Protein AF-L0P844-F1 (afdb_monomer_lite)

Secondary structure (DSSP, 8-state):
-HHHHHHHHHHHHHHHHHHHHHHS---TTHHHHH--SHHHHHHHHHHHHHHHHHHHHHHHTT------SGGGEEEPTTT--EEE---SS-TTGGGGSSS----SS---HHHHHHT-TTTTTTHHHHHHHHHHHHHHHHHT-

pLDDT: mean 80.7, std 10.68, range [47.16, 94.5]

InterPro domains:
  IPR000403 Phosphatidylinositol 3-/4-kinase, catalytic domain [PF00454] (27-123)
  IPR000403 Phosphatidylinositol 3-/4-kinase, catalytic domain [PS50290] (1-141)
  IPR011009 Protein kinase-like domain superfamily [SSF56112] (25-122)
  IPR036940 Phosphatidylinositol 3-/4-kinase, catalytic domain superfamily [G3DSA:1.10.1070.11] (11-136)
  IPR038980 Serine/threonine-protein kinase ATM, plant [PTHR37079] (15-123)

Radius of gyration: 17.75 Å; chains: 1; bounding box: 37×50×49 Å

Sequence (141 aa):
MKSIIQIIRVLLSLRIYEKVILHFKTVRHFFTDYYLNSKDWFQKQLNYTSTVVISMFGYVLGLGFGDRHGYNMLIDKTDKEIVHIDLGVTFNLGKFLLISETVSFRLIRDIVDGMGITQTEGCLVLILVFKAENIKKRSIK

Structure (mmCIF, N/CA/C/O backbone):
data_AF-L0P844-F1
#
_entry.id   AF-L0P844-F1
#
loop_
_atom_site.group_PDB
_atom_site.id
_atom_site.type_symbol
_atom_site.label_atom_id
_atom_site.label_alt_id
_atom_site.label_comp_id
_atom_site.label_asym_id
_atom_site.label_entity_id
_atom_site.label_seq_id
_atom_site.pdbx_PDB_ins_code
_atom_site.Cartn_x
_atom_site.Cartn_y
_atom_site.Cartn_z
_atom_site.occupancy
_atom_site.B_iso_or_equiv
_atom_site.auth_seq_id
_atom_site.auth_comp_id
_atom_site.auth_asym_id
_atom_site.auth_atom_id
_atom_site.pdbx_PDB_model_num
ATOM 1 N N . MET A 1 1 ? -20.382 -8.089 31.432 1.00 60.16 1 MET A N 1
ATOM 2 C CA . MET A 1 1 ? -20.671 -9.175 30.461 1.00 60.16 1 MET A CA 1
ATOM 3 C C . MET A 1 1 ? -20.501 -8.753 29.001 1.00 60.16 1 MET A C 1
ATOM 5 O O . MET A 1 1 ? -19.710 -9.392 28.322 1.00 60.16 1 MET A O 1
ATOM 9 N N . LYS A 1 2 ? -21.159 -7.686 28.508 1.00 63.28 2 LYS A N 1
ATOM 10 C CA . LYS A 1 2 ? -21.022 -7.233 27.101 1.00 63.28 2 LYS A CA 1
ATOM 11 C C . LYS A 1 2 ? -19.570 -6.943 26.672 1.00 63.28 2 LYS A C 1
ATOM 13 O O . LYS A 1 2 ? -19.167 -7.360 25.593 1.00 63.28 2 LYS A O 1
ATOM 18 N N . SER A 1 3 ? -18.769 -6.325 27.544 1.00 75.75 3 SER A N 1
ATOM 19 C CA . SER A 1 3 ? -17.342 -6.052 27.298 1.00 75.75 3 SER A CA 1
ATOM 20 C C . SER A 1 3 ? -16.500 -7.322 27.129 1.00 75.75 3 SER A C 1
ATOM 22 O O . SER A 1 3 ? -15.710 -7.414 26.198 1.00 75.75 3 SER A O 1
ATOM 24 N N . ILE A 1 4 ? -16.710 -8.333 27.977 1.00 84.12 4 ILE A N 1
ATOM 25 C CA . ILE A 1 4 ? -15.980 -9.612 27.930 1.00 84.12 4 ILE A CA 1
ATOM 26 C C . ILE A 1 4 ? -16.279 -10.364 26.628 1.00 84.12 4 ILE A C 1
ATOM 28 O O . ILE A 1 4 ? -15.361 -10.838 25.967 1.00 84.12 4 ILE A O 1
ATOM 32 N N . ILE A 1 5 ? -17.549 -10.422 26.217 1.00 84.12 5 ILE A N 1
ATOM 33 C CA . ILE A 1 5 ? -17.950 -11.066 24.957 1.00 84.12 5 ILE A CA 1
ATOM 34 C C . ILE A 1 5 ? -17.302 -10.357 23.759 1.00 84.12 5 ILE A C 1
ATOM 36 O O . ILE A 1 5 ? -16.830 -11.015 22.835 1.00 84.12 5 ILE A O 1
ATOM 40 N N . GLN A 1 6 ? -17.238 -9.024 23.777 1.00 82.44 6 GLN A N 1
ATOM 41 C CA . GLN A 1 6 ? -16.601 -8.256 22.709 1.00 82.44 6 GLN A CA 1
ATOM 42 C C . GLN A 1 6 ? -15.086 -8.493 22.646 1.00 82.44 6 GLN A C 1
ATOM 44 O O . GLN A 1 6 ? -14.559 -8.702 21.556 1.00 82.44 6 GLN A O 1
ATOM 49 N N . ILE A 1 7 ? -14.408 -8.559 23.796 1.00 85.31 7 ILE A N 1
ATOM 50 C CA . ILE A 1 7 ? -12.980 -8.907 23.873 1.00 85.31 7 ILE A CA 1
ATOM 51 C C . ILE A 1 7 ? -12.737 -10.310 23.305 1.00 85.31 7 ILE A C 1
ATOM 53 O O . ILE A 1 7 ? -11.872 -10.484 22.450 1.00 85.31 7 ILE A O 1
ATOM 57 N N . ILE A 1 8 ? -13.537 -11.299 23.713 1.00 90.12 8 ILE A N 1
ATOM 58 C CA . ILE A 1 8 ? -13.420 -12.678 23.217 1.00 90.12 8 ILE A CA 1
ATOM 59 C C . ILE A 1 8 ? -13.605 -12.732 21.695 1.00 90.12 8 ILE A C 1
ATOM 61 O O . ILE A 1 8 ? -12.840 -13.414 21.015 1.00 90.12 8 ILE A O 1
ATOM 65 N N . ARG A 1 9 ? -14.571 -11.987 21.137 1.00 89.31 9 ARG A N 1
ATOM 66 C CA . ARG A 1 9 ? -14.782 -11.918 19.680 1.00 89.31 9 ARG A CA 1
ATOM 67 C C . ARG A 1 9 ? -13.571 -11.339 18.954 1.00 89.31 9 ARG A C 1
ATOM 69 O O . ARG A 1 9 ? -13.162 -11.909 17.952 1.00 89.31 9 ARG A O 1
ATOM 76 N N . VAL A 1 10 ? -12.981 -10.255 19.459 1.00 86.81 10 VAL A N 1
ATOM 77 C CA . VAL A 1 10 ? -11.785 -9.648 18.849 1.00 86.81 10 VAL A CA 1
ATOM 78 C C . VAL A 1 10 ? -10.602 -10.614 18.889 1.00 86.81 10 VAL A C 1
ATOM 80 O O . VAL A 1 10 ? -9.963 -10.831 17.863 1.00 86.81 10 VAL A O 1
ATOM 83 N N . LEU A 1 11 ? -10.345 -11.247 20.036 1.00 92.06 11 LEU A N 1
ATOM 84 C CA . LEU A 1 11 ? -9.253 -12.213 20.182 1.00 92.06 11 LEU A CA 1
ATOM 85 C C . LEU A 1 11 ? -9.435 -13.434 19.272 1.00 92.06 11 LEU A C 1
ATOM 87 O O . LEU A 1 11 ? -8.477 -13.890 18.648 1.00 92.06 11 LEU A O 1
ATOM 91 N N . LEU A 1 12 ? -10.664 -13.947 19.154 1.00 94.50 12 LEU A N 1
ATOM 92 C CA . LEU A 1 12 ? -10.966 -15.052 18.249 1.00 94.50 12 LEU A CA 1
ATOM 93 C C . LEU A 1 12 ? -10.754 -14.643 16.786 1.00 94.50 12 LEU A C 1
ATOM 95 O O . LEU A 1 12 ? -10.116 -15.384 16.042 1.00 94.50 12 LEU A O 1
ATOM 99 N N . SER A 1 13 ? -11.232 -13.460 16.390 1.00 90.44 13 SER A N 1
ATOM 100 C CA . SER A 1 13 ? -11.033 -12.926 15.040 1.00 90.44 13 SER A CA 1
ATOM 101 C C . SER A 1 13 ? -9.554 -12.752 14.700 1.00 90.44 13 SER A C 1
ATOM 103 O O . SER A 1 13 ? -9.146 -13.139 13.610 1.00 90.44 13 SER A O 1
ATOM 105 N N . LEU A 1 14 ? -8.739 -12.239 15.629 1.00 90.31 14 LEU A N 1
ATOM 106 C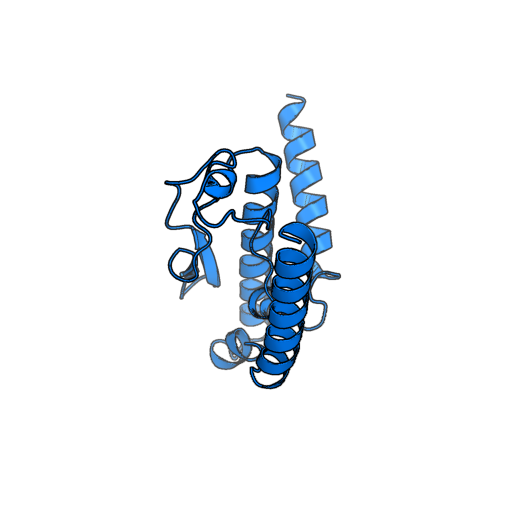 CA . LEU A 1 14 ? -7.289 -12.113 15.442 1.00 90.31 14 LEU A CA 1
ATOM 107 C C . LEU A 1 14 ? -6.629 -13.481 15.254 1.00 90.31 14 LEU A C 1
ATOM 109 O O . LEU A 1 14 ? -5.865 -13.672 14.315 1.00 90.31 14 LEU A O 1
ATOM 113 N N . ARG A 1 15 ? -6.991 -14.467 16.079 1.00 94.31 15 ARG A N 1
ATOM 114 C CA . ARG A 1 15 ? -6.441 -15.824 15.974 1.00 94.31 15 ARG A CA 1
ATOM 115 C C . ARG A 1 15 ? -6.841 -16.523 14.674 1.00 94.31 15 ARG A C 1
ATOM 117 O O . ARG A 1 15 ? -6.050 -17.273 14.105 1.00 94.31 15 ARG A O 1
ATOM 124 N N . ILE A 1 16 ? -8.075 -16.318 14.213 1.00 94.12 16 ILE A N 1
ATOM 125 C CA . ILE A 1 16 ? -8.531 -16.819 12.910 1.00 94.12 16 ILE A CA 1
ATOM 126 C C . ILE A 1 16 ? -7.748 -16.128 11.800 1.00 94.12 16 ILE A C 1
ATOM 128 O O . ILE A 1 16 ? -7.242 -16.814 10.917 1.00 94.12 16 ILE A O 1
ATOM 132 N N . TYR A 1 17 ? -7.611 -14.803 11.873 1.00 91.12 17 TYR A N 1
ATOM 133 C CA . TYR A 1 17 ? -6.836 -14.031 10.913 1.00 91.12 17 TYR A CA 1
ATOM 134 C C . TYR A 1 17 ? -5.417 -14.589 10.811 1.00 91.12 17 TYR A C 1
ATOM 136 O O . TYR A 1 17 ? -5.072 -15.082 9.746 1.00 91.12 17 TYR A O 1
ATOM 144 N N . GLU A 1 18 ? -4.657 -14.652 11.908 1.00 91.56 18 GLU A N 1
ATOM 145 C CA . GLU A 1 18 ? -3.293 -15.207 11.954 1.00 91.56 18 GLU A CA 1
ATOM 146 C C . GLU A 1 18 ? -3.181 -16.593 11.303 1.00 91.56 18 GLU A C 1
ATOM 148 O O . GLU A 1 18 ? -2.282 -16.835 10.498 1.00 91.56 18 GLU A O 1
ATOM 153 N N . LYS A 1 19 ? -4.129 -17.496 11.581 1.00 93.56 19 LYS A N 1
ATOM 154 C CA . LYS A 1 19 ? -4.162 -18.817 10.939 1.00 93.56 19 LYS A CA 1
ATOM 155 C C . LYS A 1 19 ? -4.381 -18.723 9.435 1.00 93.56 19 LYS A C 1
ATOM 157 O O . LYS A 1 19 ? -3.713 -19.422 8.681 1.00 93.56 19 LYS A O 1
ATOM 162 N N . VAL A 1 20 ? -5.318 -17.890 8.993 1.00 91.56 20 VAL A N 1
ATOM 163 C CA . VAL A 1 20 ? -5.630 -17.700 7.574 1.00 91.56 20 VAL A CA 1
ATOM 164 C C . VAL A 1 20 ? -4.421 -17.125 6.847 1.00 91.56 20 VAL A C 1
ATOM 166 O O . VAL A 1 20 ? -3.984 -17.693 5.851 1.00 91.56 20 VAL A O 1
ATOM 169 N N . ILE A 1 21 ? -3.817 -16.056 7.365 1.00 89.44 21 ILE A N 1
ATOM 170 C CA . ILE A 1 21 ? -2.716 -15.381 6.679 1.00 89.44 21 ILE A CA 1
ATOM 171 C C . ILE A 1 21 ? -1.458 -16.252 6.516 1.00 89.44 21 ILE A C 1
ATOM 173 O O . ILE A 1 21 ? -0.690 -16.003 5.587 1.00 89.44 21 ILE A O 1
ATOM 177 N N . LEU A 1 22 ? -1.277 -17.304 7.321 1.00 87.19 22 LEU A N 1
ATOM 178 C CA . LEU A 1 22 ? -0.219 -18.307 7.114 1.00 87.19 22 LEU A CA 1
ATOM 179 C C . LEU A 1 22 ? -0.440 -19.193 5.875 1.00 87.19 22 LEU A C 1
ATOM 181 O O . LEU A 1 22 ? 0.528 -19.675 5.294 1.00 87.19 22 LEU A O 1
ATOM 185 N N . HIS A 1 23 ? -1.690 -19.403 5.456 1.00 88.94 23 HIS A N 1
ATOM 186 C CA . HIS A 1 23 ? -2.023 -20.246 4.302 1.00 88.94 23 HIS A CA 1
ATOM 187 C C . HIS A 1 23 ? -2.036 -19.465 2.978 1.00 88.94 23 HIS A C 1
ATOM 189 O O . HIS A 1 23 ? -1.887 -20.059 1.911 1.00 88.94 23 HIS A O 1
ATOM 195 N N . PHE A 1 24 ? -2.187 -18.137 3.030 1.00 85.81 24 PHE A N 1
ATOM 196 C CA . PHE A 1 24 ? -2.202 -17.271 1.850 1.00 85.81 24 PHE A CA 1
ATOM 197 C C . PHE A 1 24 ? -0.833 -16.628 1.612 1.00 85.81 24 PHE A C 1
ATOM 199 O O . PHE A 1 24 ? -0.390 -15.781 2.397 1.00 85.81 24 PHE A O 1
ATOM 206 N N . LYS A 1 25 ? -0.192 -17.018 0.502 1.00 81.31 25 LYS A N 1
ATOM 207 C CA . LYS A 1 25 ? 1.055 -16.420 0.002 1.00 81.31 25 LYS A CA 1
ATOM 208 C C . LYS A 1 25 ? 0.803 -15.025 -0.568 1.00 81.31 25 LYS A C 1
ATOM 210 O O . LYS A 1 25 ? -0.256 -14.767 -1.131 1.00 81.31 25 LYS A O 1
ATOM 215 N N . THR A 1 26 ? 1.798 -14.158 -0.425 1.00 80.38 26 THR A N 1
ATOM 216 C CA . THR A 1 26 ? 1.788 -12.795 -0.957 1.00 80.38 26 THR A CA 1
ATOM 217 C C . THR A 1 26 ? 2.137 -12.759 -2.444 1.00 80.38 26 THR A C 1
ATOM 219 O O . THR A 1 26 ? 2.718 -13.699 -2.993 1.00 80.38 26 THR A O 1
ATOM 222 N N . VAL A 1 27 ? 1.801 -11.651 -3.104 1.00 74.19 27 VAL A N 1
ATOM 223 C CA . VAL A 1 27 ? 1.959 -11.439 -4.558 1.00 74.19 27 VAL A CA 1
ATOM 224 C C . VAL A 1 27 ? 3.392 -11.108 -5.015 1.00 74.19 27 VAL A C 1
ATOM 226 O O . VAL A 1 27 ? 3.584 -10.331 -5.950 1.00 74.19 27 VAL A O 1
ATOM 229 N N . ARG A 1 28 ? 4.414 -11.725 -4.408 1.00 70.25 28 ARG A N 1
ATOM 230 C CA . ARG A 1 28 ? 5.845 -11.445 -4.655 1.00 70.25 28 ARG A CA 1
ATOM 231 C C . ARG A 1 28 ? 6.234 -11.408 -6.131 1.00 70.25 28 ARG A C 1
ATOM 233 O O . ARG A 1 28 ? 7.078 -10.613 -6.536 1.00 70.25 28 ARG A O 1
ATOM 240 N N . HIS A 1 29 ? 5.623 -12.282 -6.923 1.00 77.38 29 HIS A N 1
ATOM 241 C CA . HIS A 1 29 ? 5.973 -12.492 -8.324 1.00 77.38 29 HIS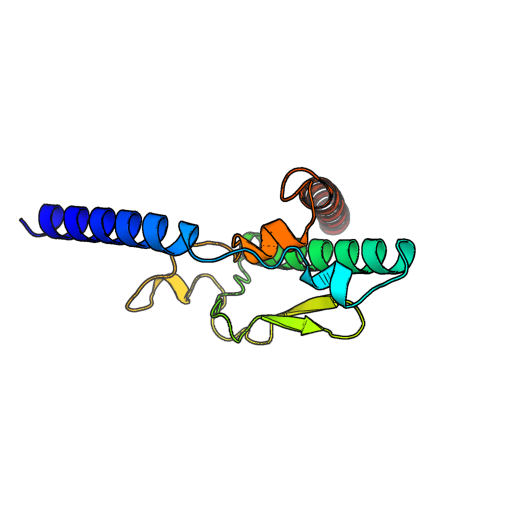 A CA 1
ATOM 242 C C . HIS A 1 29 ? 5.244 -11.567 -9.296 1.00 77.38 29 HIS A C 1
ATOM 244 O O . HIS A 1 29 ? 5.554 -11.564 -10.482 1.00 77.38 29 HIS A O 1
ATOM 250 N N . PHE A 1 30 ? 4.331 -10.723 -8.803 1.00 78.12 30 PHE A N 1
ATOM 251 C CA . PHE A 1 30 ? 3.515 -9.868 -9.657 1.00 78.12 30 PHE A CA 1
ATOM 252 C C . PHE A 1 30 ? 4.369 -9.083 -10.655 1.00 78.12 30 PHE A C 1
ATOM 254 O O . PHE A 1 30 ? 4.129 -9.162 -11.847 1.00 78.12 30 PHE A O 1
ATOM 261 N N . PHE A 1 31 ? 5.420 -8.391 -10.220 1.00 77.69 31 PHE A N 1
ATOM 262 C CA . PHE A 1 31 ? 6.254 -7.622 -11.148 1.00 77.69 31 PHE A CA 1
ATOM 263 C C . PHE A 1 31 ? 7.228 -8.485 -11.959 1.00 77.69 31 PHE A C 1
ATOM 265 O O . PHE A 1 31 ? 7.528 -8.132 -13.097 1.00 77.69 31 PHE A O 1
ATOM 272 N N . THR A 1 32 ? 7.720 -9.596 -11.404 1.00 79.75 32 THR A N 1
ATOM 273 C CA . THR A 1 32 ? 8.687 -10.465 -12.097 1.00 79.75 32 THR A CA 1
ATOM 274 C C . THR A 1 32 ? 8.052 -11.241 -13.243 1.00 79.75 32 THR A C 1
ATOM 276 O O . THR A 1 32 ? 8.720 -11.511 -14.233 1.00 79.75 32 THR A O 1
ATOM 279 N N . ASP A 1 33 ? 6.760 -11.554 -13.136 1.00 80.38 33 ASP A N 1
ATOM 280 C CA . ASP A 1 33 ? 6.038 -12.314 -14.156 1.00 80.38 33 ASP A CA 1
ATOM 281 C C . ASP A 1 33 ? 5.665 -11.443 -15.370 1.00 80.38 33 ASP A C 1
ATOM 283 O O . ASP A 1 33 ? 5.548 -11.951 -16.483 1.00 80.38 33 ASP A O 1
ATOM 287 N N . TYR A 1 34 ? 5.500 -10.125 -15.181 1.00 80.56 34 TYR A N 1
ATOM 288 C CA . TYR A 1 34 ? 5.143 -9.194 -16.264 1.00 80.56 34 TYR A CA 1
ATOM 289 C C . TYR A 1 34 ? 6.344 -8.525 -16.946 1.00 80.56 34 TYR A C 1
ATOM 291 O O . TYR A 1 34 ? 6.194 -8.053 -18.074 1.00 80.56 34 TYR A O 1
ATOM 299 N N . TYR A 1 35 ? 7.512 -8.443 -16.296 1.00 82.94 35 TYR A N 1
ATOM 300 C CA . TYR A 1 35 ? 8.655 -7.677 -16.808 1.00 82.94 35 TYR A CA 1
ATOM 301 C C . TYR A 1 35 ? 9.956 -8.480 -16.763 1.00 82.94 35 TYR A C 1
ATOM 303 O O . TYR A 1 35 ? 10.494 -8.759 -15.696 1.00 82.94 35 TYR A O 1
ATOM 311 N N . LEU A 1 36 ? 10.495 -8.785 -17.947 1.00 83.00 36 LEU A N 1
ATOM 312 C CA . LEU A 1 36 ? 11.773 -9.491 -18.113 1.00 83.00 36 LEU A CA 1
ATOM 313 C C . LEU A 1 36 ? 12.991 -8.556 -18.014 1.00 83.00 36 LEU A C 1
ATOM 315 O O . LEU A 1 36 ? 14.089 -8.996 -17.687 1.00 83.00 36 LEU A O 1
ATOM 319 N N . ASN A 1 37 ? 12.812 -7.265 -18.309 1.00 90.56 37 ASN A N 1
ATOM 320 C CA . ASN A 1 37 ? 13.874 -6.265 -18.236 1.00 90.56 37 ASN A CA 1
ATOM 321 C C . ASN A 1 37 ? 13.968 -5.679 -16.822 1.00 90.56 37 ASN A C 1
ATOM 323 O O . ASN A 1 37 ? 13.025 -5.047 -16.345 1.00 90.56 37 ASN A O 1
ATOM 327 N N . SER A 1 38 ? 15.134 -5.814 -16.187 1.00 87.50 38 SER A N 1
ATOM 328 C CA . SER A 1 38 ? 15.391 -5.320 -14.830 1.00 87.50 38 SER A CA 1
ATOM 329 C C . SER A 1 38 ? 15.175 -3.812 -14.673 1.00 87.50 38 SER A C 1
ATOM 331 O O . SER A 1 38 ? 14.726 -3.367 -13.618 1.00 87.50 38 SER A O 1
ATOM 333 N N . LYS A 1 39 ? 15.473 -3.010 -15.707 1.00 89.94 39 LYS A N 1
ATOM 334 C CA . LYS A 1 39 ? 15.281 -1.551 -15.653 1.00 89.94 39 LYS A CA 1
ATOM 335 C C . LYS A 1 39 ? 13.798 -1.191 -15.624 1.00 89.94 39 LYS A C 1
ATOM 337 O O . LYS A 1 39 ? 13.380 -0.378 -14.802 1.00 89.94 39 LYS A O 1
ATOM 342 N N . ASP A 1 40 ? 13.017 -1.819 -16.498 1.00 89.19 40 ASP A N 1
ATOM 343 C CA . ASP A 1 40 ? 11.577 -1.578 -16.585 1.00 89.19 40 ASP A CA 1
ATOM 344 C C . ASP A 1 40 ? 10.882 -2.094 -15.327 1.00 89.19 40 ASP A C 1
ATOM 346 O O . ASP A 1 40 ? 10.091 -1.374 -14.727 1.00 89.19 40 ASP A O 1
ATOM 350 N N . TRP A 1 41 ? 11.253 -3.288 -14.858 1.00 88.88 41 TRP A N 1
ATOM 351 C CA . TRP A 1 41 ? 10.784 -3.844 -13.591 1.00 88.88 41 TRP A CA 1
ATOM 352 C C . TRP A 1 41 ? 10.977 -2.865 -12.425 1.00 88.88 41 TRP A C 1
ATOM 354 O O . TRP A 1 41 ? 10.016 -2.535 -11.725 1.00 88.88 41 TRP A O 1
ATOM 364 N N . PHE A 1 42 ? 12.199 -2.349 -12.252 1.00 88.81 42 PHE A N 1
ATOM 365 C CA . PHE A 1 42 ? 12.512 -1.434 -11.157 1.00 88.81 42 PHE A CA 1
ATOM 366 C C . PHE A 1 42 ? 11.740 -0.117 -11.280 1.00 88.81 42 PHE A C 1
ATOM 368 O O . PHE A 1 42 ? 11.186 0.375 -10.298 1.00 88.81 42 PHE A O 1
ATOM 375 N N . GLN A 1 43 ? 11.622 0.429 -12.494 1.00 90.88 43 GLN A N 1
ATOM 376 C CA . GLN A 1 43 ? 10.845 1.645 -12.726 1.00 90.88 43 GLN A CA 1
ATOM 377 C C . GLN A 1 43 ? 9.361 1.456 -12.377 1.00 90.88 43 GLN A C 1
ATOM 379 O O . GLN A 1 43 ? 8.764 2.320 -11.736 1.00 90.88 43 GLN A O 1
ATOM 384 N N . LYS A 1 44 ? 8.758 0.323 -12.752 1.00 90.38 44 LYS A N 1
ATOM 385 C CA . LYS A 1 44 ? 7.348 0.031 -12.447 1.00 90.38 44 LYS A CA 1
ATOM 386 C C . LYS A 1 44 ? 7.130 -0.200 -10.952 1.00 90.38 44 LYS A C 1
ATOM 388 O O . LYS A 1 44 ? 6.128 0.258 -10.408 1.00 90.38 44 LYS A O 1
ATOM 393 N N . GLN A 1 45 ? 8.091 -0.812 -10.263 1.00 89.25 45 GLN A N 1
ATOM 394 C CA . GLN A 1 45 ? 8.077 -0.925 -8.803 1.00 89.25 45 GLN A CA 1
ATOM 395 C C . GLN A 1 45 ? 8.179 0.446 -8.106 1.00 89.25 45 GLN A C 1
ATOM 397 O O . GLN A 1 45 ? 7.488 0.690 -7.110 1.00 89.25 45 GLN A O 1
ATOM 402 N N . LEU A 1 46 ? 8.997 1.365 -8.629 1.00 90.38 46 LEU A N 1
ATOM 403 C CA . LEU A 1 46 ? 9.077 2.739 -8.126 1.00 90.38 46 LEU A CA 1
ATOM 404 C C . LEU A 1 46 ? 7.761 3.499 -8.329 1.00 90.38 46 LEU A C 1
ATOM 406 O O . LEU A 1 46 ? 7.289 4.149 -7.394 1.00 90.38 46 LEU A O 1
ATOM 410 N N . ASN A 1 47 ? 7.146 3.388 -9.509 1.00 90.81 47 ASN A N 1
ATOM 411 C CA . ASN A 1 47 ? 5.848 4.003 -9.803 1.00 90.81 47 ASN A CA 1
ATOM 412 C C . ASN A 1 47 ? 4.767 3.478 -8.847 1.00 90.81 47 ASN A C 1
ATOM 414 O O . ASN A 1 47 ? 4.092 4.260 -8.173 1.00 90.81 47 ASN A O 1
ATOM 418 N N . TYR A 1 48 ? 4.690 2.155 -8.692 1.00 90.69 48 TYR A N 1
ATOM 419 C CA . TYR A 1 48 ? 3.807 1.500 -7.734 1.00 90.69 48 TYR A CA 1
ATOM 420 C C . TYR A 1 48 ? 3.993 2.053 -6.313 1.00 90.69 48 TYR A C 1
ATOM 422 O O . TYR A 1 48 ? 3.051 2.567 -5.707 1.00 90.69 48 TYR A O 1
ATOM 430 N N . THR A 1 49 ? 5.228 2.061 -5.804 1.00 90.56 49 THR A N 1
ATOM 431 C CA . THR A 1 49 ? 5.543 2.565 -4.454 1.00 90.56 49 THR A CA 1
ATOM 432 C C . THR A 1 49 ? 5.180 4.047 -4.302 1.00 90.56 49 THR A C 1
ATOM 434 O O . THR A 1 49 ? 4.617 4.461 -3.287 1.00 90.56 49 THR A O 1
ATOM 437 N N . SER A 1 50 ? 5.435 4.854 -5.333 1.00 90.38 50 SER A N 1
ATOM 438 C CA . SER A 1 50 ? 5.099 6.280 -5.368 1.00 90.38 50 SER A CA 1
ATOM 439 C C . SER A 1 50 ? 3.595 6.537 -5.239 1.00 90.38 50 SER A C 1
ATOM 441 O O . SER A 1 50 ? 3.205 7.485 -4.543 1.00 90.38 50 SER A O 1
ATOM 443 N N . THR A 1 51 ? 2.754 5.698 -5.853 1.00 87.75 51 THR A N 1
ATOM 444 C CA . THR A 1 51 ? 1.288 5.786 -5.726 1.00 87.75 51 THR A CA 1
ATOM 445 C C . THR A 1 51 ? 0.777 5.342 -4.359 1.00 87.75 51 THR A C 1
ATOM 447 O O . THR A 1 51 ? -0.090 6.009 -3.793 1.00 87.75 51 THR A O 1
ATOM 450 N N . VAL A 1 52 ? 1.386 4.321 -3.744 1.00 87.50 52 VAL A N 1
ATOM 451 C CA . VAL A 1 52 ? 1.072 3.956 -2.350 1.00 87.50 52 VAL A CA 1
ATOM 452 C C . VAL A 1 52 ? 1.344 5.130 -1.412 1.00 87.50 52 VAL A C 1
ATOM 454 O O . VAL A 1 52 ? 0.501 5.461 -0.578 1.00 87.50 52 VAL A O 1
ATOM 457 N N . VAL A 1 53 ? 2.468 5.830 -1.585 1.00 88.25 53 VAL A N 1
ATOM 458 C CA . VAL A 1 53 ? 2.778 7.028 -0.794 1.00 88.25 53 VAL A CA 1
ATOM 459 C C . VAL A 1 53 ? 1.707 8.116 -0.974 1.00 88.25 53 VAL A C 1
ATOM 461 O O . VAL A 1 53 ? 1.316 8.742 0.008 1.00 88.25 53 VAL A O 1
ATOM 464 N N . ILE A 1 54 ? 1.166 8.316 -2.183 1.00 82.44 54 ILE A N 1
ATOM 465 C CA . ILE A 1 54 ? 0.068 9.280 -2.415 1.00 82.44 54 ILE A CA 1
ATOM 466 C C . ILE A 1 54 ? -1.167 8.917 -1.583 1.00 82.44 54 ILE A C 1
ATOM 468 O O . ILE A 1 54 ? -1.763 9.799 -0.964 1.00 82.44 54 ILE A O 1
ATOM 472 N N . SER A 1 55 ? -1.510 7.629 -1.502 1.00 78.81 55 SER A N 1
ATOM 473 C CA . SER A 1 55 ? -2.631 7.162 -0.678 1.00 78.81 55 SER A CA 1
ATOM 474 C C . SER A 1 55 ? -2.429 7.475 0.816 1.00 78.81 55 SER A C 1
ATOM 476 O O . SER A 1 55 ? -3.371 7.890 1.495 1.00 78.81 55 SER A O 1
ATOM 478 N N . MET A 1 56 ? -1.188 7.378 1.319 1.00 81.81 56 MET A N 1
ATOM 479 C CA . MET A 1 56 ? -0.838 7.737 2.701 1.00 81.81 56 MET A CA 1
ATOM 480 C C . MET A 1 56 ? -0.978 9.246 2.939 1.00 81.81 56 MET A C 1
ATOM 482 O O . MET A 1 56 ? -1.571 9.661 3.936 1.00 81.81 56 MET A O 1
ATOM 486 N N . PHE A 1 57 ? -0.498 10.079 2.008 1.00 79.44 57 PHE A N 1
ATOM 487 C CA . PHE A 1 57 ? -0.676 11.534 2.087 1.00 79.44 57 PHE A CA 1
ATOM 488 C C . PHE A 1 57 ? -2.148 11.943 2.035 1.00 79.44 57 PHE A C 1
ATOM 490 O O . PHE A 1 57 ? -2.551 12.838 2.773 1.00 79.44 57 PHE A O 1
ATOM 497 N N . GLY A 1 58 ? -2.969 11.270 1.226 1.00 75.62 58 GLY A N 1
ATOM 498 C CA . GLY A 1 58 ? -4.409 11.522 1.178 1.00 75.62 58 GLY A CA 1
ATOM 499 C C . GLY A 1 58 ? -5.106 11.303 2.519 1.00 75.62 58 GLY A C 1
ATOM 500 O O . GLY A 1 58 ? -6.024 12.047 2.858 1.00 75.62 58 GLY A O 1
ATOM 501 N N . TYR A 1 59 ? -4.647 10.343 3.326 1.00 73.44 59 TYR A N 1
ATOM 502 C CA . TYR A 1 59 ? -5.125 10.206 4.702 1.00 73.44 59 TYR A CA 1
ATOM 503 C C . TYR A 1 59 ? -4.702 11.392 5.582 1.00 73.44 59 TYR A C 1
ATOM 505 O O . TYR A 1 59 ? -5.546 11.975 6.260 1.00 73.44 59 TYR A O 1
ATOM 513 N N . VAL A 1 60 ? -3.418 11.775 5.552 1.00 72.94 60 VAL A N 1
ATOM 514 C CA . VAL A 1 60 ? -2.883 12.888 6.366 1.00 72.94 60 VAL A CA 1
ATOM 515 C C . VAL A 1 60 ? -3.594 14.206 6.056 1.00 72.94 60 VAL A C 1
ATOM 517 O O . VAL A 1 60 ? -3.894 14.973 6.965 1.00 72.94 60 VAL A O 1
ATOM 520 N N . LEU A 1 61 ? -3.909 14.449 4.784 1.00 70.56 61 LEU A N 1
ATOM 521 C CA . LEU A 1 61 ? -4.601 15.653 4.325 1.00 70.56 61 LEU A CA 1
ATOM 522 C C . LEU A 1 61 ? -6.116 15.631 4.589 1.00 70.56 61 LEU A C 1
ATOM 524 O O . LEU A 1 61 ? -6.822 16.536 4.158 1.00 70.56 61 LEU A O 1
ATOM 528 N N . GLY A 1 62 ? -6.642 14.603 5.263 1.00 62.25 62 GLY A N 1
ATOM 529 C CA . GLY A 1 62 ? -8.067 14.494 5.577 1.00 62.25 62 GLY A CA 1
ATOM 530 C C . GLY A 1 62 ? -8.954 14.174 4.373 1.00 62.25 62 GLY A C 1
ATOM 531 O O . GLY A 1 62 ? -10.154 13.994 4.551 1.00 62.25 62 GLY A O 1
ATOM 532 N N . LEU A 1 63 ? -8.381 14.027 3.173 1.00 62.09 63 LEU A N 1
ATOM 533 C CA . LEU A 1 63 ? -9.105 13.568 1.988 1.00 62.09 63 LEU A CA 1
ATOM 534 C C . LEU A 1 63 ? -9.613 12.149 2.206 1.00 62.09 63 LEU A C 1
ATOM 536 O O . LEU A 1 63 ? -10.709 11.835 1.772 1.00 62.09 63 LEU A O 1
ATOM 540 N N . GLY A 1 64 ? -8.859 11.339 2.961 1.00 55.06 64 GLY A N 1
ATOM 541 C CA . GLY A 1 64 ? -9.288 10.044 3.463 1.00 55.06 64 GLY A CA 1
ATOM 542 C C . GLY A 1 64 ? -9.898 9.213 2.350 1.00 55.06 64 GLY A C 1
ATOM 543 O O . GLY A 1 64 ? -11.104 9.047 2.362 1.00 55.06 64 GLY A O 1
ATOM 544 N N . PHE A 1 65 ? -9.084 8.727 1.406 1.00 58.03 65 PHE A N 1
ATOM 545 C CA . PHE A 1 65 ? -9.504 7.736 0.410 1.00 58.03 65 PHE A CA 1
ATOM 546 C C . PHE A 1 65 ? -10.128 6.550 1.161 1.00 58.03 65 PHE A C 1
ATOM 548 O O . PHE A 1 65 ? -9.401 5.711 1.696 1.00 58.03 65 PHE A O 1
ATOM 555 N N . GLY A 1 66 ? -11.444 6.586 1.356 1.00 50.34 66 GLY A N 1
ATOM 556 C CA . GLY A 1 66 ? -12.131 5.911 2.455 1.00 50.34 66 GLY A CA 1
ATOM 557 C C . GLY A 1 66 ? -13.157 4.896 1.995 1.00 50.34 66 GLY A C 1
ATOM 558 O O . GLY A 1 66 ? -13.879 4.379 2.835 1.00 50.34 66 GLY A O 1
ATOM 559 N N . ASP A 1 67 ? -13.187 4.561 0.706 1.00 54.50 67 ASP A N 1
ATOM 560 C CA . ASP A 1 67 ? -13.756 3.290 0.281 1.00 54.50 67 ASP A CA 1
ATOM 561 C C . ASP A 1 67 ? -12.625 2.351 -0.125 1.00 54.50 67 ASP A C 1
ATOM 563 O O . ASP A 1 67 ? -12.221 2.227 -1.284 1.00 54.50 67 ASP A O 1
ATOM 567 N N . ARG A 1 68 ? -12.027 1.748 0.904 1.00 56.62 68 ARG A N 1
ATOM 568 C CA . ARG A 1 68 ? -10.815 0.942 0.788 1.00 56.62 68 ARG A CA 1
ATOM 569 C C . ARG A 1 68 ? -11.157 -0.524 0.634 1.00 56.62 68 ARG A C 1
ATOM 571 O O . ARG A 1 68 ? -10.420 -1.350 1.172 1.00 56.62 68 ARG A O 1
ATOM 578 N N . HIS A 1 69 ? -12.236 -0.876 -0.060 1.00 63.38 69 HIS A N 1
ATOM 579 C CA . HIS A 1 69 ? -12.508 -2.261 -0.432 1.00 63.38 69 HIS A CA 1
ATOM 580 C C . HIS A 1 69 ? -11.600 -2.716 -1.592 1.00 63.38 69 HIS A C 1
ATOM 582 O O . HIS A 1 69 ? -11.006 -1.903 -2.297 1.00 63.38 69 HIS A O 1
ATOM 588 N N . GLY A 1 70 ? -11.414 -4.033 -1.765 1.00 54.72 70 GLY A N 1
ATOM 589 C CA . GLY A 1 70 ? -10.450 -4.586 -2.738 1.00 54.72 70 GLY A CA 1
ATOM 590 C C . GLY A 1 70 ? -10.689 -4.166 -4.187 1.00 54.72 70 GLY A C 1
ATOM 591 O O . GLY A 1 70 ? -9.748 -4.138 -4.969 1.00 54.72 70 GLY A O 1
ATOM 592 N N . TYR A 1 71 ? -11.923 -3.789 -4.508 1.00 61.75 71 TYR A N 1
ATOM 593 C CA . TYR A 1 71 ? -12.348 -3.405 -5.848 1.00 61.75 71 TYR A CA 1
ATOM 594 C C . TYR A 1 71 ? -12.015 -1.954 -6.212 1.00 61.75 71 TYR A C 1
ATOM 596 O O . TYR A 1 71 ? -12.006 -1.628 -7.392 1.00 61.75 71 TYR A O 1
ATOM 604 N N . ASN A 1 72 ? -11.671 -1.107 -5.236 1.00 72.38 72 ASN A N 1
ATOM 605 C CA . ASN A 1 72 ? -11.501 0.333 -5.457 1.00 72.38 72 ASN A CA 1
ATOM 606 C C . ASN A 1 72 ? -10.046 0.765 -5.687 1.00 72.38 72 ASN A C 1
ATOM 608 O O . ASN A 1 72 ? -9.757 1.957 -5.802 1.00 72.38 72 ASN A O 1
ATOM 612 N N . MET A 1 73 ? -9.125 -0.200 -5.767 1.00 77.50 73 MET A N 1
ATOM 613 C CA . MET A 1 73 ? -7.740 0.010 -6.185 1.00 77.50 73 MET A 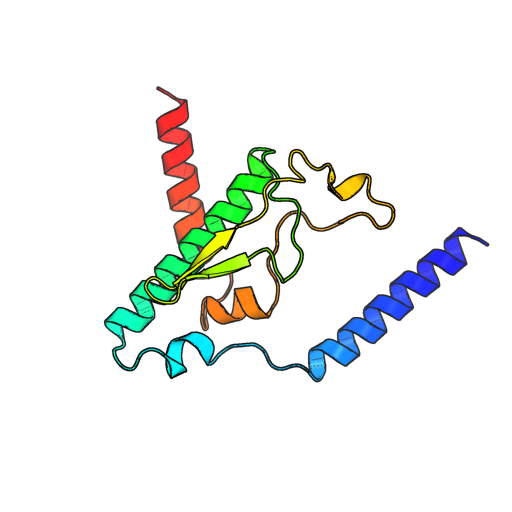CA 1
ATOM 614 C C . MET A 1 73 ? -7.487 -0.786 -7.455 1.00 77.50 73 MET A C 1
ATOM 616 O O . MET A 1 73 ? -7.355 -2.009 -7.420 1.00 77.50 73 MET A O 1
ATOM 620 N N . LEU A 1 74 ? -7.400 -0.080 -8.574 1.00 84.44 74 LEU A N 1
ATOM 621 C CA . LEU A 1 74 ? -6.966 -0.664 -9.831 1.00 84.44 74 LEU A CA 1
ATOM 622 C C . LEU A 1 74 ? -5.456 -0.499 -9.962 1.00 84.44 74 LEU A C 1
ATOM 624 O O . LEU A 1 74 ? -4.908 0.539 -9.608 1.00 84.44 74 LEU A O 1
ATOM 628 N N . ILE A 1 75 ? -4.783 -1.524 -10.477 1.00 86.50 75 ILE A N 1
ATOM 629 C CA . ILE A 1 75 ? -3.379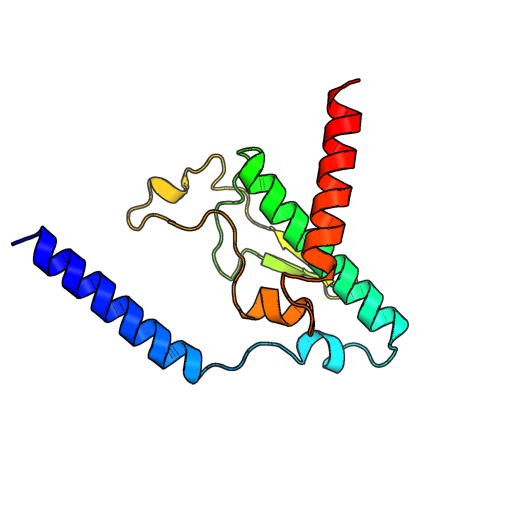 -1.424 -10.875 1.00 86.50 75 ILE A CA 1
ATOM 630 C C . ILE A 1 75 ? -3.360 -1.241 -12.385 1.00 86.50 75 ILE A C 1
ATOM 632 O O . ILE A 1 75 ? -3.841 -2.110 -13.119 1.00 86.50 75 ILE A O 1
ATOM 636 N N . ASP A 1 76 ? -2.793 -0.131 -12.843 1.00 89.19 76 ASP A N 1
ATOM 637 C CA . ASP A 1 76 ? -2.629 0.110 -14.267 1.00 89.19 76 ASP A CA 1
ATOM 638 C C . ASP A 1 76 ? -1.730 -0.964 -14.903 1.00 89.19 76 ASP A C 1
ATOM 640 O O . ASP A 1 76 ? -0.711 -1.383 -14.352 1.00 89.19 76 ASP A O 1
ATOM 644 N N . LYS A 1 77 ? -2.104 -1.449 -16.087 1.00 84.06 77 LYS A N 1
ATOM 645 C CA . LYS A 1 77 ? -1.351 -2.505 -16.771 1.00 84.06 77 LYS A CA 1
ATOM 646 C C . LYS A 1 77 ? -0.050 -1.983 -17.368 1.00 84.06 77 LYS A C 1
ATOM 648 O O . LYS A 1 77 ? 0.901 -2.759 -17.453 1.00 84.06 77 LYS A O 1
ATOM 653 N N . THR A 1 78 ? -0.011 -0.713 -17.761 1.00 85.25 78 THR A N 1
ATOM 654 C CA . THR A 1 78 ? 1.137 -0.099 -18.429 1.00 85.25 78 THR A CA 1
ATOM 655 C C . THR A 1 78 ? 2.172 0.401 -17.437 1.00 85.25 78 THR A C 1
ATOM 657 O O . THR A 1 78 ? 3.313 -0.066 -17.467 1.00 85.25 78 THR A O 1
ATOM 660 N N . ASP A 1 79 ? 1.791 1.300 -16.533 1.00 85.88 79 ASP A N 1
ATOM 661 C CA . ASP A 1 79 ? 2.693 1.977 -15.600 1.00 85.88 79 ASP A CA 1
ATOM 662 C C . ASP A 1 79 ? 2.728 1.373 -14.204 1.00 85.88 79 ASP A C 1
ATOM 664 O O . ASP A 1 79 ? 3.620 1.710 -13.424 1.00 85.88 79 ASP A O 1
ATOM 668 N N . LYS A 1 80 ? 1.832 0.414 -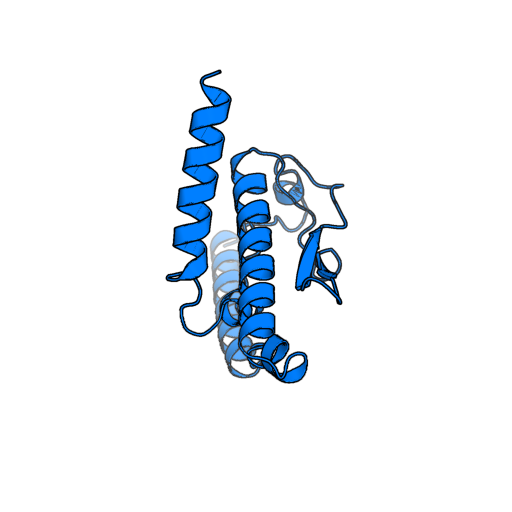13.928 1.00 88.19 80 LYS A N 1
ATOM 669 C CA . LYS A 1 80 ? 1.695 -0.263 -12.626 1.00 88.19 80 LYS A CA 1
ATOM 670 C C . LYS A 1 80 ? 1.482 0.710 -11.476 1.00 88.19 80 LYS A C 1
ATOM 672 O O . LYS A 1 80 ? 1.803 0.426 -10.325 1.00 88.19 80 LYS A O 1
ATOM 677 N N . GLU A 1 81 ? 0.892 1.843 -11.807 1.00 88.56 81 GLU A N 1
ATOM 678 C CA . GLU A 1 81 ? 0.396 2.814 -10.858 1.00 88.56 81 GLU A CA 1
ATOM 679 C C . GLU A 1 81 ? -0.907 2.314 -10.245 1.00 88.56 81 GLU A C 1
ATOM 681 O O . GLU A 1 81 ? -1.733 1.685 -10.910 1.00 88.56 81 GLU A O 1
ATOM 686 N N . ILE A 1 82 ? -1.085 2.581 -8.956 1.00 85.94 82 ILE A N 1
ATOM 687 C CA . ILE A 1 82 ? -2.346 2.329 -8.278 1.00 85.94 82 ILE A CA 1
ATOM 688 C C . ILE A 1 82 ? -3.274 3.515 -8.533 1.00 85.94 82 ILE A C 1
ATOM 690 O O . ILE A 1 82 ? -2.983 4.644 -8.133 1.00 85.94 82 ILE A O 1
ATOM 694 N N . VAL A 1 83 ? -4.424 3.233 -9.135 1.00 83.38 83 VAL A N 1
ATOM 695 C CA . VAL A 1 83 ? -5.513 4.180 -9.356 1.00 83.38 83 VAL A CA 1
ATOM 696 C C . VAL A 1 83 ? -6.635 3.881 -8.369 1.00 83.38 83 VAL A C 1
ATOM 698 O O . VAL A 1 83 ? -7.199 2.785 -8.349 1.00 83.38 83 VAL A O 1
ATOM 701 N N . HIS A 1 84 ? -6.970 4.873 -7.550 1.00 78.31 84 HIS A N 1
ATOM 702 C CA . HIS A 1 84 ? -8.130 4.821 -6.669 1.00 78.31 84 HIS A CA 1
ATOM 703 C C . HIS A 1 84 ? -9.370 5.261 -7.454 1.00 78.31 84 HIS A C 1
ATOM 705 O O . HIS A 1 84 ? -9.435 6.410 -7.884 1.00 78.31 84 HIS A O 1
ATOM 711 N N . ILE A 1 85 ? -10.328 4.354 -7.666 1.00 75.12 85 ILE A N 1
ATOM 712 C CA . ILE A 1 85 ? -11.521 4.619 -8.497 1.00 75.12 85 ILE A CA 1
ATOM 713 C C . ILE A 1 85 ? -12.748 5.070 -7.705 1.00 75.12 85 ILE A C 1
ATOM 715 O O . ILE A 1 85 ? -13.753 5.440 -8.306 1.00 75.12 85 ILE A O 1
ATOM 719 N N . ASP A 1 86 ? -12.663 5.077 -6.377 1.00 62.72 86 ASP A N 1
ATOM 720 C CA . ASP A 1 86 ? -13.765 5.486 -5.517 1.00 62.72 86 ASP A CA 1
ATOM 721 C C . ASP A 1 86 ? -13.312 6.539 -4.501 1.00 62.72 86 ASP A C 1
ATOM 723 O O . ASP A 1 86 ? -12.385 6.329 -3.711 1.00 62.72 86 ASP A O 1
ATOM 727 N N . LEU A 1 87 ? -13.964 7.700 -4.567 1.00 64.69 87 LEU A N 1
ATOM 728 C CA . LEU A 1 87 ? -13.769 8.851 -3.684 1.00 64.69 87 LEU A CA 1
ATOM 729 C C . LEU A 1 87 ? -15.048 9.170 -2.889 1.00 64.69 87 LEU A C 1
ATOM 731 O O . LEU A 1 87 ? -15.149 10.245 -2.300 1.00 64.69 87 LEU A O 1
ATOM 735 N N . GLY A 1 88 ? -16.045 8.279 -2.889 1.00 58.41 88 GLY A N 1
ATOM 736 C CA . GLY A 1 88 ? -17.362 8.541 -2.303 1.00 58.41 88 GLY A CA 1
ATOM 737 C C . GLY A 1 88 ? -17.350 8.678 -0.778 1.00 58.41 88 GLY A C 1
ATOM 738 O O . GLY A 1 88 ? -18.149 9.423 -0.215 1.00 58.41 88 GLY A O 1
ATOM 739 N N . VAL A 1 89 ? -16.407 8.018 -0.101 1.00 61.59 89 VAL A N 1
ATOM 740 C CA . VAL A 1 89 ? -16.237 8.078 1.357 1.00 61.59 89 VAL A CA 1
ATOM 741 C C . VAL A 1 89 ? -14.943 8.828 1.666 1.00 61.59 89 VAL A C 1
ATOM 743 O O . VAL A 1 89 ? -13.876 8.234 1.755 1.00 61.59 89 VAL A O 1
ATOM 746 N N . THR A 1 90 ? -15.026 10.149 1.798 1.00 65.44 90 THR A N 1
ATOM 747 C CA . THR A 1 90 ? -13.898 11.038 2.144 1.00 65.44 90 THR A CA 1
ATOM 748 C C . THR A 1 90 ? -14.015 11.527 3.596 1.00 65.44 90 THR A C 1
ATOM 750 O O . THR A 1 90 ? -14.983 11.206 4.284 1.00 65.44 90 THR A O 1
ATOM 753 N N . PHE A 1 91 ? -13.021 12.244 4.133 1.00 68.50 91 PHE A N 1
ATOM 754 C CA . PHE A 1 91 ? -13.101 12.896 5.460 1.00 68.50 91 PHE A CA 1
ATOM 755 C C . PHE A 1 91 ? -13.391 11.977 6.663 1.00 68.50 91 PHE A C 1
ATOM 757 O O . PHE A 1 91 ? -14.071 12.364 7.612 1.00 68.50 91 PHE A O 1
ATOM 764 N N . ASN A 1 92 ? -12.841 10.758 6.668 1.00 66.31 92 ASN A N 1
ATOM 765 C CA . ASN A 1 92 ? -13.032 9.765 7.741 1.00 66.31 92 ASN A CA 1
ATOM 766 C C . ASN A 1 92 ? -14.488 9.308 7.946 1.00 66.31 92 ASN A C 1
ATOM 768 O O . ASN A 1 92 ? -14.802 8.729 8.991 1.00 66.31 92 ASN A O 1
ATOM 772 N N . LEU A 1 93 ? -15.359 9.495 6.949 1.00 70.94 93 LEU A N 1
ATOM 773 C CA . LEU A 1 93 ? -16.749 9.042 7.020 1.00 70.94 93 LEU A CA 1
ATOM 774 C C . LEU A 1 93 ? -16.875 7.515 7.205 1.00 70.94 93 LEU A C 1
ATOM 776 O O . LEU A 1 93 ? -17.828 7.052 7.826 1.00 70.94 93 LEU A O 1
ATOM 780 N N . GLY A 1 94 ? -15.855 6.740 6.811 1.00 71.06 94 GLY A N 1
ATOM 781 C CA . GLY A 1 94 ? -15.770 5.291 7.050 1.00 71.06 94 GLY A CA 1
ATOM 782 C C . GLY A 1 94 ? -15.781 4.868 8.531 1.00 71.06 94 GLY A C 1
ATOM 783 O O . GLY A 1 94 ? -16.071 3.714 8.845 1.00 71.06 94 GLY A O 1
ATOM 784 N N . LYS A 1 95 ? -15.527 5.790 9.474 1.00 74.00 95 LYS A N 1
ATOM 785 C CA . LYS A 1 95 ? -15.642 5.515 10.921 1.00 74.00 95 LYS A CA 1
ATOM 786 C C . LYS A 1 95 ? -17.090 5.431 11.406 1.00 74.00 95 LYS A C 1
ATOM 788 O O . LYS A 1 95 ? -17.328 4.835 12.453 1.00 74.00 95 LYS A O 1
ATOM 793 N N . PHE A 1 96 ? -18.031 6.018 10.666 1.00 78.12 96 PHE A N 1
ATOM 794 C CA . PHE A 1 96 ? -19.456 6.048 11.013 1.00 78.12 96 PHE A CA 1
ATOM 795 C C . PHE A 1 96 ? -20.252 4.890 10.396 1.00 78.12 96 PHE A C 1
ATOM 797 O O . PHE A 1 96 ? -21.463 4.804 10.588 1.00 78.12 96 PHE A O 1
ATOM 804 N N . LEU A 1 97 ? -19.586 3.991 9.668 1.00 75.19 97 LEU A N 1
ATOM 805 C CA . LEU A 1 97 ? -20.199 2.769 9.159 1.00 75.19 97 LEU A CA 1
ATOM 806 C C . LEU A 1 97 ? -20.584 1.824 10.307 1.00 75.19 97 LEU A C 1
ATOM 808 O O . LEU A 1 97 ? -19.960 1.812 11.368 1.00 75.19 97 LEU A O 1
ATOM 812 N N . LEU A 1 98 ? -21.588 0.976 10.054 1.00 78.12 98 LEU A N 1
ATOM 813 C CA . LEU A 1 98 ? -22.046 -0.082 10.972 1.00 78.12 98 LEU A CA 1
ATOM 814 C C . LEU A 1 98 ? -20.895 -0.974 11.465 1.00 78.12 98 LEU A C 1
ATOM 816 O O . LEU A 1 98 ? -20.872 -1.388 12.623 1.00 78.12 98 LEU A O 1
ATOM 820 N N . ILE A 1 99 ? -19.939 -1.251 10.578 1.00 76.62 99 ILE A N 1
ATOM 821 C CA . ILE A 1 99 ? -18.639 -1.830 10.906 1.00 76.62 99 ILE A CA 1
ATOM 822 C C . ILE A 1 99 ? -17.617 -0.759 10.550 1.00 76.62 99 ILE A C 1
ATOM 824 O O . ILE A 1 99 ? -17.388 -0.496 9.371 1.00 76.62 99 ILE A O 1
ATOM 828 N N . SER A 1 100 ? -17.050 -0.110 11.563 1.00 73.56 100 SER A N 1
ATOM 829 C CA . SER A 1 100 ? -16.133 1.001 11.341 1.00 73.56 100 SER A CA 1
ATOM 830 C C . SER A 1 100 ? -14.831 0.528 10.704 1.00 73.56 100 SER A C 1
ATOM 832 O O . SER A 1 100 ? -14.226 -0.469 11.114 1.00 73.56 100 SER A O 1
ATOM 834 N N . GLU A 1 101 ? -14.355 1.283 9.720 1.00 72.31 101 GLU A N 1
ATOM 835 C CA . GLU A 1 101 ? -12.999 1.103 9.225 1.00 72.31 101 GLU A CA 1
ATOM 836 C C . GLU A 1 101 ? -12.008 1.687 10.237 1.00 72.31 101 GLU A C 1
ATOM 838 O O . GLU A 1 101 ? -11.893 2.902 10.408 1.00 72.31 101 GLU A O 1
ATOM 843 N N . THR A 1 102 ? -11.280 0.813 10.929 1.00 75.50 102 THR A N 1
ATOM 844 C CA . THR A 1 102 ? -10.300 1.208 11.955 1.00 75.50 102 THR A CA 1
ATOM 845 C C . THR A 1 102 ? -8.940 1.596 11.380 1.00 75.50 102 THR A C 1
ATOM 847 O O . THR A 1 102 ? -8.123 2.186 12.085 1.00 75.50 102 THR A O 1
ATOM 850 N N . VAL A 1 103 ? -8.681 1.277 10.110 1.00 76.12 103 VAL A N 1
ATOM 851 C CA . VAL A 1 103 ? -7.393 1.513 9.450 1.00 76.12 103 VAL A CA 1
ATOM 852 C C . VAL A 1 103 ? -7.406 2.859 8.719 1.00 76.12 103 VAL A C 1
ATOM 854 O O . VAL A 1 103 ? -8.406 3.252 8.125 1.00 76.12 103 VAL A O 1
ATOM 857 N N . SER A 1 104 ? -6.284 3.573 8.759 1.00 73.50 104 SER A N 1
ATOM 858 C CA . SER A 1 104 ? -6.114 4.914 8.182 1.00 73.50 104 SER A CA 1
ATOM 859 C C . SER A 1 104 ? -5.831 4.925 6.675 1.00 73.50 104 SER A C 1
ATOM 861 O O . SER A 1 104 ? -6.273 5.814 5.952 1.00 73.50 104 SER A O 1
ATOM 863 N N . PHE A 1 105 ? -5.095 3.935 6.181 1.00 76.25 105 PHE A N 1
ATOM 864 C CA . PHE A 1 105 ? -4.776 3.753 4.765 1.00 76.25 105 PHE A CA 1
ATOM 865 C C . PHE A 1 105 ? -4.480 2.277 4.501 1.00 76.25 105 PHE A C 1
ATOM 867 O O . PHE A 1 105 ? -4.143 1.518 5.410 1.00 76.25 105 PHE A O 1
ATOM 874 N N . ARG A 1 106 ? -4.609 1.844 3.248 1.00 78.50 106 ARG A N 1
ATOM 875 C CA . ARG A 1 106 ? -4.470 0.434 2.890 1.00 78.50 106 ARG A CA 1
ATOM 876 C C . ARG A 1 106 ? -3.003 0.076 2.653 1.00 78.50 106 ARG A C 1
ATOM 878 O O . ARG A 1 106 ? -2.474 0.301 1.573 1.00 78.50 106 ARG A O 1
ATOM 885 N N . LEU A 1 107 ? -2.366 -0.514 3.660 1.00 85.06 107 LEU A N 1
ATOM 886 C CA . LEU A 1 107 ? -1.013 -1.069 3.573 1.00 85.06 107 LEU A CA 1
ATOM 887 C C . LEU A 1 107 ? -1.038 -2.539 4.005 1.00 85.06 107 LEU A C 1
ATOM 889 O O . LEU A 1 107 ? -0.659 -2.894 5.118 1.00 85.06 107 LEU A O 1
ATOM 893 N N . ILE A 1 108 ? -1.585 -3.387 3.133 1.00 86.69 108 ILE A N 1
ATOM 894 C CA . ILE A 1 108 ? -1.698 -4.834 3.368 1.00 86.69 108 ILE A CA 1
ATOM 895 C C . ILE A 1 108 ? -0.428 -5.569 2.930 1.00 86.69 108 ILE A C 1
ATOM 897 O O . ILE A 1 108 ? 0.380 -5.031 2.175 1.00 86.69 108 ILE A O 1
ATOM 901 N N . ARG A 1 109 ? -0.288 -6.833 3.346 1.00 88.12 109 ARG A N 1
ATOM 902 C CA . ARG A 1 109 ? 0.883 -7.678 3.046 1.00 88.12 109 ARG A CA 1
ATOM 903 C C . ARG A 1 109 ? 1.205 -7.762 1.553 1.00 88.12 109 ARG A C 1
ATOM 905 O O . ARG A 1 109 ? 2.370 -7.692 1.195 1.00 88.12 109 ARG A O 1
ATOM 912 N N . ASP A 1 110 ? 0.188 -7.840 0.697 1.00 87.00 110 ASP A N 1
ATOM 913 C CA . ASP A 1 110 ? 0.374 -7.877 -0.759 1.00 87.00 110 ASP A CA 1
ATOM 914 C C . ASP A 1 110 ? 0.944 -6.568 -1.308 1.00 87.00 110 ASP A C 1
ATOM 916 O O . ASP A 1 110 ? 1.802 -6.574 -2.187 1.00 87.00 110 ASP A O 1
ATOM 920 N N . ILE A 1 111 ? 0.517 -5.434 -0.742 1.00 87.69 111 ILE A N 1
ATOM 921 C CA . ILE A 1 111 ? 1.031 -4.125 -1.136 1.00 87.69 111 ILE A CA 1
ATOM 922 C C . ILE A 1 111 ? 2.484 -3.967 -0.700 1.00 87.69 111 ILE A C 1
ATOM 924 O O . ILE A 1 111 ? 3.309 -3.507 -1.486 1.00 87.69 111 ILE A O 1
ATOM 928 N N . VAL A 1 112 ? 2.782 -4.373 0.534 1.00 89.62 112 VAL A N 1
ATOM 929 C CA . VAL A 1 112 ? 4.127 -4.322 1.113 1.00 89.62 112 VAL A CA 1
ATOM 930 C C . VAL A 1 112 ? 5.091 -5.221 0.341 1.00 89.62 112 VAL A C 1
ATOM 932 O O . VAL A 1 112 ? 6.195 -4.798 0.018 1.00 89.62 112 VAL A O 1
ATOM 935 N N . ASP A 1 113 ? 4.673 -6.435 -0.008 1.00 89.00 113 ASP A N 1
ATOM 936 C CA . ASP A 1 113 ? 5.513 -7.371 -0.758 1.00 89.00 113 ASP A CA 1
ATOM 937 C C . ASP A 1 113 ? 5.732 -6.915 -2.214 1.00 89.00 113 ASP A C 1
ATOM 939 O O . ASP A 1 113 ? 6.804 -7.128 -2.776 1.00 89.00 113 ASP A O 1
ATOM 943 N N . GLY A 1 114 ? 4.772 -6.187 -2.801 1.00 87.56 114 GLY A N 1
ATOM 944 C CA . GLY A 1 114 ? 4.929 -5.541 -4.109 1.00 87.56 114 GLY A CA 1
ATOM 945 C C . GLY A 1 114 ? 6.026 -4.465 -4.159 1.00 87.56 114 GLY A C 1
ATOM 946 O O . GLY A 1 114 ? 6.594 -4.210 -5.222 1.00 87.56 114 GLY A O 1
ATOM 947 N N . MET A 1 115 ? 6.397 -3.875 -3.017 1.00 88.38 115 MET A N 1
ATOM 948 C CA . MET A 1 115 ? 7.513 -2.915 -2.919 1.00 88.38 115 MET A CA 1
ATOM 949 C C . MET A 1 115 ? 8.889 -3.590 -2.996 1.00 88.38 115 MET A C 1
ATOM 951 O O . MET A 1 115 ? 9.911 -2.908 -3.050 1.00 88.38 115 MET A O 1
ATOM 955 N N . GLY A 1 116 ? 8.923 -4.924 -3.037 1.00 86.69 116 GLY A N 1
ATOM 956 C CA . GLY A 1 116 ? 10.141 -5.709 -3.152 1.00 86.69 116 GLY A CA 1
ATOM 957 C C . GLY A 1 116 ? 10.716 -6.102 -1.800 1.00 86.69 116 GLY A C 1
ATOM 958 O O . GLY A 1 116 ? 10.058 -6.039 -0.764 1.00 86.69 116 GLY A O 1
ATOM 959 N N . ILE A 1 117 ? 11.977 -6.534 -1.813 1.00 86.75 117 ILE A N 1
ATOM 960 C CA . ILE A 1 117 ? 12.621 -7.139 -0.640 1.00 86.75 117 ILE A CA 1
ATOM 961 C C . ILE A 1 117 ? 12.793 -6.168 0.532 1.00 86.75 117 ILE A C 1
ATOM 963 O O . ILE A 1 117 ? 12.769 -6.588 1.683 1.00 86.75 117 ILE A O 1
ATOM 967 N N . THR A 1 118 ? 12.933 -4.874 0.241 1.00 88.56 118 THR A N 1
ATOM 968 C CA . THR A 1 118 ? 13.085 -3.819 1.250 1.00 88.56 118 THR A CA 1
ATOM 969 C C . THR A 1 118 ? 11.752 -3.346 1.826 1.00 88.56 118 THR A C 1
ATOM 971 O O . THR A 1 118 ? 11.750 -2.608 2.811 1.00 88.56 118 THR A O 1
ATOM 974 N N . GLN A 1 119 ? 10.625 -3.785 1.251 1.00 87.56 119 GLN A N 1
ATOM 975 C CA . GLN A 1 119 ? 9.283 -3.568 1.784 1.00 87.56 119 GLN A CA 1
ATOM 976 C C . GLN A 1 119 ? 9.045 -2.097 2.183 1.00 87.56 119 GLN A C 1
ATOM 978 O O . GLN A 1 119 ? 9.268 -1.179 1.391 1.00 87.56 119 GLN A O 1
ATOM 983 N N . THR A 1 120 ? 8.605 -1.858 3.419 1.00 87.88 120 THR A N 1
AT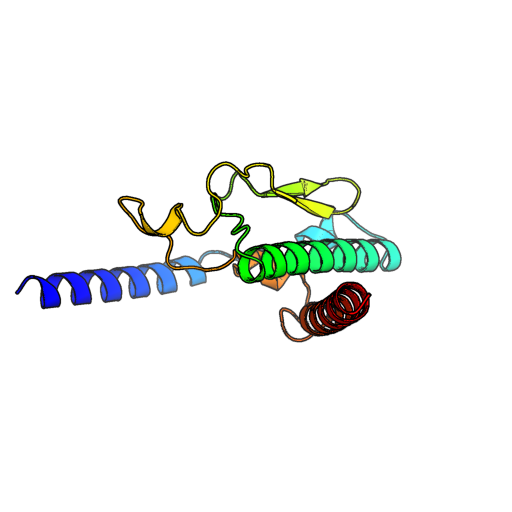OM 984 C CA . THR A 1 120 ? 8.322 -0.523 3.950 1.00 87.88 120 THR A CA 1
ATOM 985 C C . THR A 1 120 ? 9.566 0.278 4.306 1.00 87.88 120 THR A C 1
ATOM 987 O O . THR A 1 120 ? 9.447 1.489 4.433 1.00 87.88 120 THR A O 1
ATOM 990 N N . GLU A 1 121 ? 10.728 -0.354 4.484 1.00 87.44 121 GLU A N 1
ATOM 991 C CA . GLU A 1 121 ? 11.959 0.304 4.954 1.00 87.44 121 GLU A CA 1
ATOM 992 C C . GLU A 1 121 ? 12.801 0.891 3.813 1.00 87.44 121 GLU A C 1
ATOM 994 O O . GLU A 1 121 ? 13.658 1.739 4.045 1.00 87.44 121 GLU A O 1
ATOM 999 N N . GLY A 1 122 ? 12.554 0.466 2.573 1.00 86.19 122 GLY A N 1
ATOM 1000 C CA . GLY A 1 122 ? 13.308 0.916 1.405 1.00 86.19 122 GLY A CA 1
ATOM 1001 C C . GLY A 1 122 ? 12.710 2.134 0.707 1.00 86.19 122 GLY A C 1
ATOM 1002 O O . GLY A 1 122 ? 12.615 3.236 1.251 1.00 86.19 122 GLY A O 1
ATOM 1003 N N . CYS A 1 123 ? 12.315 1.928 -0.553 1.00 87.62 123 CYS A N 1
ATOM 1004 C CA . CYS A 1 123 ? 11.862 2.999 -1.444 1.00 87.62 123 CYS A CA 1
ATOM 1005 C C . CYS A 1 123 ? 10.667 3.778 -0.880 1.00 87.62 123 CYS A C 1
ATOM 1007 O O . CYS A 1 123 ? 10.543 4.970 -1.155 1.00 87.62 123 CYS A O 1
ATOM 1009 N N . LEU A 1 124 ? 9.818 3.139 -0.067 1.00 89.94 124 LEU A N 1
ATOM 1010 C CA . LEU A 1 124 ? 8.681 3.805 0.560 1.00 89.94 124 LEU A CA 1
ATOM 1011 C C . LEU A 1 124 ? 9.129 4.974 1.442 1.00 89.94 124 LEU A C 1
ATOM 1013 O O . LEU A 1 124 ? 8.655 6.085 1.222 1.00 89.94 124 LEU A O 1
ATOM 1017 N N . VAL A 1 125 ? 10.058 4.762 2.384 1.00 89.69 125 VAL A N 1
ATOM 1018 C CA . VAL A 1 125 ? 10.520 5.826 3.298 1.00 89.69 125 VAL A CA 1
ATOM 1019 C C . VAL A 1 125 ? 11.136 6.974 2.512 1.00 89.69 125 VAL A C 1
ATOM 1021 O O . VAL A 1 125 ? 10.779 8.131 2.728 1.00 89.69 125 VAL A O 1
ATOM 1024 N N . LEU A 1 126 ? 12.016 6.651 1.561 1.00 89.75 126 LEU A N 1
ATOM 1025 C CA . LEU A 1 126 ? 12.698 7.646 0.739 1.00 89.75 126 LEU A CA 1
ATOM 1026 C C . LEU A 1 126 ? 11.691 8.519 -0.016 1.00 89.75 126 LEU A C 1
ATOM 1028 O O . LEU A 1 126 ? 11.712 9.743 0.109 1.00 89.75 126 LEU A O 1
ATOM 1032 N N . ILE A 1 127 ? 10.764 7.902 -0.754 1.00 90.12 127 ILE A N 1
ATOM 1033 C CA . ILE A 1 127 ? 9.763 8.631 -1.542 1.00 90.12 127 ILE A CA 1
ATOM 1034 C C . ILE A 1 127 ? 8.846 9.459 -0.635 1.00 90.12 127 ILE A C 1
ATOM 1036 O O . ILE A 1 127 ? 8.465 10.573 -0.998 1.00 90.12 127 ILE A O 1
ATOM 1040 N N . LEU A 1 128 ? 8.500 8.944 0.545 1.00 89.44 128 LEU A N 1
ATOM 1041 C CA . LEU A 1 128 ? 7.637 9.624 1.507 1.00 89.44 128 LEU A CA 1
ATOM 1042 C C . LEU A 1 128 ? 8.309 10.882 2.070 1.00 89.44 128 LEU A C 1
ATOM 1044 O O . LEU A 1 128 ? 7.689 11.946 2.057 1.00 89.44 128 LEU A O 1
ATOM 1048 N N . VAL A 1 129 ? 9.588 10.798 2.454 1.00 90.44 129 VAL A N 1
ATOM 1049 C CA . VAL A 1 129 ? 10.390 11.954 2.891 1.00 90.44 129 VAL A CA 1
ATOM 1050 C C . VAL A 1 129 ? 10.508 12.986 1.769 1.00 90.44 129 VAL A C 1
ATOM 1052 O O . VAL A 1 129 ? 10.153 14.149 1.968 1.00 90.44 129 VAL A O 1
ATOM 1055 N N . PHE A 1 130 ? 10.897 12.569 0.559 1.00 90.44 130 PHE A N 1
ATOM 1056 C CA . PHE A 1 130 ? 11.019 13.485 -0.579 1.00 90.44 130 PHE A CA 1
ATOM 1057 C C . PHE A 1 130 ? 9.691 14.173 -0.924 1.00 90.44 130 PHE A C 1
ATOM 1059 O O . PHE A 1 130 ? 9.666 15.377 -1.196 1.00 90.44 130 PHE A O 1
ATOM 1066 N N . LYS A 1 131 ? 8.564 13.450 -0.916 1.00 88.38 131 LYS A N 1
ATOM 1067 C CA . LYS A 1 131 ? 7.243 14.049 -1.168 1.00 88.38 131 LYS A CA 1
ATOM 1068 C C . LYS A 1 131 ? 6.828 15.003 -0.047 1.00 88.38 131 LYS A C 1
ATOM 1070 O O . LYS A 1 131 ? 6.333 16.087 -0.356 1.00 88.38 131 LYS A O 1
ATOM 1075 N N . ALA A 1 132 ? 7.081 14.661 1.218 1.00 87.50 132 ALA A N 1
ATOM 1076 C CA . ALA A 1 132 ? 6.781 15.529 2.360 1.00 87.50 132 ALA A CA 1
ATOM 1077 C C . ALA A 1 132 ? 7.534 16.863 2.271 1.00 87.50 132 ALA A C 1
ATOM 1079 O O . ALA A 1 132 ? 6.934 17.931 2.410 1.00 87.50 132 ALA A O 1
ATOM 1080 N N . GLU A 1 133 ? 8.837 16.815 1.988 1.00 88.75 133 GLU A N 1
ATOM 1081 C CA . GLU A 1 133 ? 9.662 18.015 1.840 1.00 88.75 133 GLU A CA 1
ATOM 1082 C C . GLU A 1 133 ? 9.191 18.902 0.686 1.00 88.75 133 GLU A C 1
ATOM 1084 O O . GLU A 1 133 ? 9.137 20.126 0.821 1.00 88.75 133 GLU A O 1
ATOM 1089 N N . ASN A 1 134 ? 8.816 18.298 -0.444 1.00 87.62 134 ASN A N 1
ATOM 1090 C CA . ASN A 1 134 ? 8.303 19.032 -1.598 1.00 87.62 134 ASN A CA 1
ATOM 1091 C C . ASN A 1 134 ? 6.960 19.714 -1.309 1.00 87.62 134 ASN A C 1
ATOM 1093 O O . ASN A 1 134 ? 6.762 20.858 -1.720 1.00 87.62 134 ASN A O 1
ATOM 1097 N N . ILE A 1 135 ? 6.057 19.052 -0.580 1.00 84.00 135 ILE A N 1
ATOM 1098 C CA . ILE A 1 135 ? 4.794 19.658 -0.140 1.00 84.00 135 ILE A CA 1
ATOM 1099 C C . ILE A 1 135 ? 5.082 20.837 0.795 1.00 84.00 135 ILE A C 1
ATOM 1101 O O . ILE A 1 135 ? 4.581 21.935 0.564 1.00 84.00 135 ILE A O 1
ATOM 1105 N N . LYS A 1 136 ? 5.971 20.658 1.782 1.00 83.19 136 LYS A N 1
ATOM 1106 C CA . LYS A 1 136 ? 6.349 21.721 2.725 1.00 83.19 136 LYS A CA 1
ATOM 1107 C C . LYS A 1 136 ? 6.929 22.949 2.017 1.00 83.19 136 LYS A C 1
ATOM 1109 O O . LYS A 1 136 ? 6.549 24.068 2.339 1.00 83.19 136 LYS A O 1
ATOM 1114 N N . LYS A 1 137 ? 7.807 22.759 1.025 1.00 84.25 137 LYS A N 1
ATOM 1115 C CA . LYS A 1 137 ? 8.375 23.862 0.224 1.00 84.25 137 LYS A CA 1
ATOM 1116 C C . LYS A 1 137 ? 7.317 24.622 -0.582 1.00 84.25 137 LYS A C 1
ATOM 1118 O O . LYS A 1 137 ? 7.491 25.812 -0.820 1.00 84.25 137 LYS A O 1
ATOM 1123 N N . ARG A 1 138 ? 6.245 23.951 -1.015 1.00 79.31 138 ARG A N 1
ATOM 1124 C CA . ARG A 1 138 ? 5.154 24.565 -1.789 1.00 79.31 138 ARG A CA 1
ATOM 1125 C C . ARG A 1 138 ? 4.146 25.310 -0.920 1.00 79.31 138 ARG A C 1
ATOM 1127 O O . ARG A 1 138 ? 3.632 26.313 -1.380 1.00 79.31 138 ARG A O 1
ATOM 1134 N N . SER A 1 139 ? 3.898 24.864 0.310 1.00 69.50 139 SER A N 1
ATOM 1135 C CA . SER A 1 139 ? 2.969 25.528 1.242 1.00 69.50 139 SER A CA 1
ATOM 1136 C C . SER A 1 139 ? 3.514 26.810 1.890 1.00 69.50 139 SER A C 1
ATOM 1138 O O . SER A 1 139 ? 2.760 27.508 2.555 1.00 69.50 139 SER A O 1
ATOM 1140 N N . ILE A 1 140 ? 4.812 27.100 1.745 1.00 60.88 140 ILE A N 1
ATOM 1141 C CA . ILE A 1 140 ? 5.468 28.311 2.284 1.00 60.88 140 ILE A CA 1
ATOM 1142 C C . ILE A 1 140 ? 5.557 29.426 1.210 1.00 60.88 140 ILE A C 1
ATOM 1144 O O . ILE A 1 140 ? 6.104 30.496 1.461 1.00 60.88 140 ILE A O 1
ATOM 1148 N N . LYS A 1 141 ? 5.008 29.193 0.012 1.00 47.16 141 LYS A N 1
ATOM 1149 C CA . LYS A 1 141 ? 4.761 30.216 -1.014 1.00 47.16 141 LYS A CA 1
ATOM 1150 C C . LYS A 1 141 ? 3.281 30.557 -1.057 1.00 47.16 141 LYS A C 1
ATOM 1152 O O . LYS A 1 141 ? 2.994 31.737 -1.338 1.00 47.16 141 LYS A O 1
#

Foldseek 3Di:
DVVVVVVVVVVVVVVVVVVVVVVDDAPLCVLVVLDPDPVLSVQLLLQQLLLQLVQVVCLVVQLQLPPPDPVQWDQDPRSRHTDGNDSPCTRLNQCVDPDRDPDSGDDDPNSQSSNPPCRCNPSNVVSNVVVVVVVVVVVVD

Organism: Pneumocystis jirovecii (NCBI:txid42068)